Protein AF-A0A1L8D0V8-F1 (afdb_monomer_lite)

Radius of gyration: 15.63 Å; chains: 1; bounding box: 44×24×42 Å

Structure (mmCIF, N/CA/C/O backbone):
data_AF-A0A1L8D0V8-F1
#
_entry.id   AF-A0A1L8D0V8-F1
#
loop_
_atom_site.group_PDB
_atom_site.id
_atom_site.type_symbol
_atom_site.label_atom_id
_atom_site.label_alt_id
_atom_site.label_comp_id
_atom_site.label_asym_id
_atom_site.label_entity_id
_atom_site.label_seq_id
_atom_site.pdbx_PDB_ins_code
_atom_site.Cartn_x
_atom_site.Cartn_y
_atom_site.Cartn_z
_atom_site.occupancy
_atom_site.B_iso_or_equiv
_atom_site.auth_seq_id
_atom_site.auth_comp_id
_atom_site.auth_asym_id
_atom_site.auth_atom_id
_atom_site.pdbx_PDB_model_num
ATOM 1 N N . MET A 1 1 ? -28.155 7.549 2.989 1.00 44.97 1 MET A N 1
ATOM 2 C CA . MET A 1 1 ? -26.739 7.819 2.643 1.00 44.97 1 MET A CA 1
ATOM 3 C C . MET A 1 1 ? -26.173 6.561 2.000 1.00 44.97 1 MET A C 1
ATOM 5 O O . MET A 1 1 ? -26.330 5.502 2.593 1.00 44.97 1 MET A O 1
ATOM 9 N N . ARG A 1 2 ? -25.612 6.633 0.783 1.00 48.50 2 ARG A N 1
ATOM 10 C CA . ARG A 1 2 ? -24.926 5.480 0.170 1.00 48.50 2 ARG A CA 1
ATOM 11 C C . ARG A 1 2 ? -23.644 5.229 0.965 1.00 48.50 2 ARG A C 1
ATOM 13 O O . ARG A 1 2 ? -22.843 6.148 1.099 1.00 48.50 2 ARG A O 1
ATOM 20 N N . LYS A 1 3 ? -23.485 4.034 1.535 1.00 54.06 3 LYS A N 1
ATOM 21 C CA . LYS A 1 3 ? -22.191 3.606 2.071 1.00 54.06 3 LYS A CA 1
ATOM 22 C C . LYS A 1 3 ? -21.295 3.338 0.866 1.00 54.06 3 LYS A C 1
ATOM 24 O O . LYS A 1 3 ? -21.609 2.475 0.053 1.00 54.06 3 LYS A O 1
ATOM 29 N N . THR A 1 4 ? -20.251 4.139 0.700 1.00 67.06 4 THR A N 1
ATOM 30 C CA . THR A 1 4 ? -19.184 3.821 -0.246 1.00 67.06 4 THR A CA 1
ATOM 31 C C . THR A 1 4 ? -18.316 2.779 0.437 1.00 67.06 4 THR A C 1
ATOM 33 O O . THR A 1 4 ? -17.698 3.071 1.459 1.00 67.06 4 THR A O 1
ATOM 36 N N . HIS A 1 5 ? -18.360 1.556 -0.075 1.00 72.25 5 HIS A N 1
ATOM 37 C CA . HIS A 1 5 ? -17.522 0.460 0.384 1.00 72.25 5 HIS A CA 1
ATOM 38 C C . HIS A 1 5 ? -16.172 0.575 -0.329 1.00 72.25 5 HIS A C 1
ATOM 40 O O . HIS A 1 5 ? -16.146 0.693 -1.555 1.00 72.25 5 HIS A O 1
ATOM 46 N N . TYR A 1 6 ? -15.078 0.592 0.431 1.00 84.00 6 TYR A N 1
ATOM 47 C CA . TYR A 1 6 ? -13.722 0.601 -0.112 1.00 84.00 6 TYR A CA 1
ATOM 48 C C . TYR A 1 6 ? -13.110 -0.779 0.074 1.00 84.00 6 TYR A C 1
ATOM 50 O O . TYR A 1 6 ? -13.340 -1.414 1.102 1.00 84.00 6 TYR A O 1
ATOM 58 N N . TYR A 1 7 ? -12.334 -1.241 -0.901 1.00 90.88 7 TYR A N 1
ATOM 59 C CA . TYR A 1 7 ? -11.729 -2.568 -0.876 1.00 90.88 7 TYR A CA 1
ATOM 60 C C . TYR A 1 7 ? -10.216 -2.447 -0.991 1.00 90.88 7 TYR A C 1
ATOM 62 O O . TYR A 1 7 ? -9.705 -1.630 -1.744 1.00 90.88 7 TYR A O 1
ATOM 70 N N . CYS A 1 8 ? -9.497 -3.267 -0.231 1.00 92.31 8 CYS A N 1
ATOM 71 C CA . CYS A 1 8 ? -8.050 -3.386 -0.375 1.00 92.31 8 CYS A CA 1
ATOM 72 C C . CYS A 1 8 ? -7.708 -4.208 -1.624 1.00 92.31 8 CYS A C 1
ATOM 74 O O . CYS A 1 8 ? -8.124 -5.364 -1.715 1.00 92.31 8 CYS A O 1
ATOM 76 N N . ASP A 1 9 ? -6.865 -3.684 -2.512 1.00 93.06 9 ASP A N 1
ATOM 77 C CA . ASP A 1 9 ? -6.451 -4.364 -3.750 1.00 93.06 9 ASP A CA 1
ATOM 78 C C . ASP A 1 9 ? -5.676 -5.667 -3.498 1.00 93.06 9 ASP A C 1
ATOM 80 O O . ASP A 1 9 ? -5.630 -6.550 -4.353 1.00 93.06 9 ASP A O 1
ATOM 84 N N . ARG A 1 10 ? -5.064 -5.816 -2.314 1.00 91.88 10 ARG A N 1
ATOM 85 C CA . ARG A 1 10 ? -4.270 -7.003 -1.956 1.00 91.88 10 ARG A CA 1
ATOM 86 C C . ARG A 1 10 ? -5.094 -8.112 -1.309 1.00 91.88 10 ARG A C 1
ATOM 88 O O . ARG A 1 10 ? -4.943 -9.272 -1.678 1.00 91.88 10 ARG A O 1
ATOM 95 N N . CYS A 1 11 ? -5.895 -7.790 -0.293 1.00 93.38 11 CYS A N 1
ATOM 96 C CA . CYS A 1 11 ? -6.620 -8.797 0.496 1.00 93.38 11 CYS A CA 1
ATOM 97 C C . CYS A 1 11 ? -8.126 -8.834 0.222 1.00 93.38 11 CYS A C 1
ATOM 99 O O . CYS A 1 11 ? -8.817 -9.663 0.811 1.00 93.38 11 CYS A O 1
ATOM 101 N N . LEU A 1 12 ? -8.629 -7.940 -0.638 1.00 93.06 12 LEU A N 1
ATOM 102 C CA . LEU A 1 12 ? -10.033 -7.815 -1.048 1.00 93.06 12 LEU A CA 1
ATOM 103 C C . LEU A 1 12 ? -11.019 -7.592 0.110 1.00 93.06 12 LEU A C 1
ATOM 105 O O . LEU A 1 12 ? -12.231 -7.688 -0.073 1.00 93.06 12 LEU A O 1
ATOM 109 N N . LYS A 1 13 ? -10.516 -7.280 1.311 1.00 90.81 13 LYS A N 1
ATOM 110 C CA . LYS A 1 13 ? -11.350 -6.948 2.465 1.00 90.81 13 LYS A CA 1
ATOM 111 C C . LYS A 1 13 ? -11.956 -5.566 2.283 1.00 90.81 13 LYS A C 1
ATOM 113 O O . LYS A 1 13 ? -11.272 -4.634 1.858 1.00 90.81 13 LYS A O 1
ATOM 118 N N . GLU A 1 14 ? -13.219 -5.455 2.667 1.00 90.81 14 GLU A N 1
ATOM 119 C CA . GLU A 1 14 ? -13.888 -4.172 2.817 1.00 90.81 14 GLU A CA 1
ATOM 120 C C . GLU A 1 14 ? -13.289 -3.409 4.003 1.00 90.81 14 GLU A C 1
ATOM 122 O O . GLU A 1 14 ? -13.082 -3.978 5.080 1.00 90.81 14 GLU A O 1
ATOM 127 N N . VAL A 1 15 ? -13.002 -2.126 3.807 1.00 86.69 15 VAL A N 1
ATOM 128 C CA . VAL A 1 15 ? -12.415 -1.249 4.817 1.00 86.69 15 VAL A CA 1
ATOM 129 C C . VAL A 1 15 ? -13.074 0.124 4.815 1.00 86.69 15 VAL A C 1
ATOM 131 O O . VAL A 1 15 ? -13.599 0.600 3.809 1.00 86.69 15 VAL A O 1
ATOM 134 N N . ASP A 1 16 ? -13.013 0.793 5.964 1.00 83.81 16 ASP A N 1
ATOM 135 C CA . ASP A 1 16 ? -13.350 2.209 6.046 1.00 83.81 16 ASP A CA 1
ATOM 136 C C . ASP A 1 16 ? -12.335 3.040 5.255 1.00 83.81 16 ASP A C 1
ATOM 138 O O . ASP A 1 16 ? -11.132 2.798 5.346 1.00 83.81 16 ASP A O 1
ATOM 142 N N . ASN A 1 17 ? -12.799 4.095 4.575 1.00 78.81 17 ASN A N 1
ATOM 143 C CA . ASN A 1 17 ? -11.945 5.007 3.798 1.00 78.81 17 ASN A CA 1
ATOM 144 C C . ASN A 1 17 ? -10.718 5.516 4.582 1.00 78.81 17 ASN A C 1
ATOM 146 O O . ASN A 1 17 ? -9.632 5.669 4.043 1.00 78.81 17 ASN A O 1
ATOM 150 N N . LYS A 1 18 ? -10.876 5.759 5.892 1.00 81.50 18 LYS A N 1
ATOM 151 C CA . LYS A 1 18 ? -9.795 6.253 6.768 1.00 81.50 18 LYS A CA 1
ATOM 152 C C . LYS A 1 18 ? -8.661 5.243 6.984 1.00 81.50 18 LYS A C 1
ATOM 154 O O . LYS A 1 18 ? -7.608 5.630 7.472 1.00 81.50 18 LYS A O 1
ATOM 159 N N . ASN A 1 19 ? -8.896 3.974 6.659 1.00 84.12 19 ASN A N 1
ATOM 160 C CA . ASN A 1 19 ? -7.953 2.870 6.808 1.00 84.12 19 ASN A CA 1
ATOM 161 C C . ASN A 1 19 ? -7.470 2.340 5.448 1.00 84.12 19 ASN A C 1
ATOM 163 O O . ASN A 1 19 ? -6.896 1.250 5.391 1.00 84.12 19 ASN A O 1
ATOM 167 N N . LEU A 1 20 ? -7.717 3.088 4.369 1.00 89.69 20 LEU A N 1
ATOM 168 C CA . LEU A 1 20 ? -7.257 2.789 3.021 1.00 89.69 20 LEU A CA 1
ATOM 169 C C . LEU A 1 20 ? -6.243 3.847 2.583 1.00 89.69 20 LEU A C 1
ATOM 171 O O . LEU A 1 20 ? -6.445 5.045 2.774 1.00 89.69 20 LEU A O 1
ATOM 175 N N . TYR A 1 21 ? -5.144 3.391 2.002 1.00 89.44 21 TYR A N 1
ATOM 176 C CA . TYR A 1 21 ? -4.021 4.226 1.610 1.00 89.44 21 TYR A CA 1
ATOM 177 C C . TYR A 1 21 ? -3.702 3.978 0.142 1.00 89.44 21 TYR A C 1
ATOM 179 O 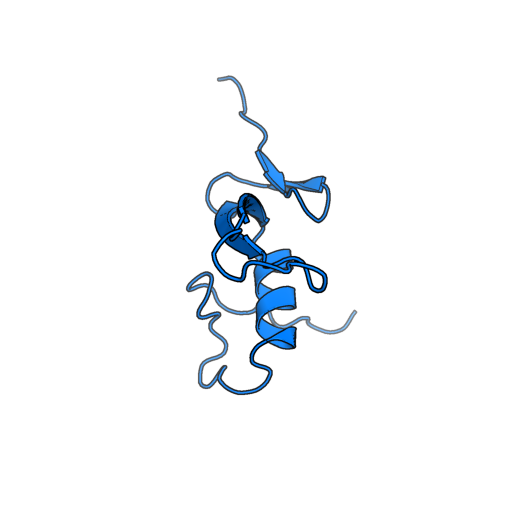O . TYR A 1 21 ? -3.525 2.833 -0.274 1.00 89.44 21 TYR A O 1
ATOM 187 N N . LEU A 1 22 ? -3.580 5.056 -0.630 1.00 91.06 22 LEU A N 1
ATOM 188 C CA . LEU A 1 22 ? -3.107 4.991 -2.006 1.00 91.06 22 LEU A CA 1
ATOM 189 C C . LEU A 1 22 ? -1.578 4.892 -2.018 1.00 91.06 22 LEU A C 1
ATOM 191 O O . LEU A 1 22 ? -0.879 5.796 -1.558 1.00 91.06 22 LEU A O 1
ATOM 195 N N . VAL A 1 23 ? -1.057 3.805 -2.573 1.00 89.81 23 VAL A N 1
ATOM 196 C CA . VAL A 1 23 ? 0.373 3.511 -2.665 1.00 89.81 23 VAL A CA 1
ATOM 197 C C . VAL A 1 23 ? 0.794 3.558 -4.124 1.00 89.81 23 VAL A C 1
ATOM 199 O O . VAL A 1 23 ? 0.165 2.950 -4.986 1.00 89.81 23 VAL A O 1
ATOM 202 N N . THR A 1 24 ? 1.887 4.26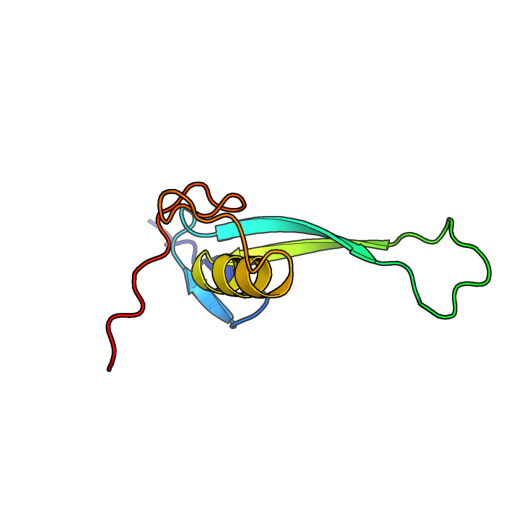6 -4.406 1.00 89.69 24 THR A N 1
ATOM 203 C CA . THR A 1 24 ? 2.519 4.250 -5.731 1.00 89.69 24 THR A CA 1
ATOM 204 C C . THR A 1 24 ? 3.718 3.313 -5.706 1.00 89.69 24 THR A C 1
ATOM 206 O O . THR A 1 24 ? 4.680 3.546 -4.976 1.00 89.69 24 THR A O 1
ATOM 209 N N . ILE A 1 25 ? 3.661 2.259 -6.515 1.00 85.81 25 ILE A N 1
ATOM 210 C CA . ILE A 1 25 ? 4.724 1.270 -6.676 1.00 85.81 25 ILE A CA 1
ATOM 211 C C . ILE A 1 25 ? 5.458 1.561 -7.983 1.00 85.81 25 ILE A C 1
ATOM 213 O O . ILE A 1 25 ? 4.853 1.607 -9.056 1.00 85.81 25 ILE A O 1
ATOM 217 N N . TYR A 1 26 ? 6.776 1.718 -7.888 1.00 85.44 26 TYR A N 1
ATOM 218 C CA . TYR A 1 26 ? 7.663 1.806 -9.042 1.00 85.44 26 TYR A CA 1
ATOM 219 C C . TYR A 1 26 ? 8.183 0.408 -9.355 1.00 85.44 26 TYR A C 1
ATOM 221 O O . TYR A 1 26 ? 9.020 -0.125 -8.629 1.00 85.44 26 TYR A O 1
ATOM 229 N N . SER A 1 27 ? 7.669 -0.198 -10.423 1.00 80.19 27 SER A N 1
ATOM 230 C CA . SER A 1 27 ? 8.150 -1.498 -10.892 1.00 80.19 27 SER A CA 1
ATOM 231 C C . SER A 1 27 ? 9.125 -1.321 -12.051 1.00 80.19 27 SER A C 1
ATOM 233 O O . SER A 1 27 ? 8.881 -0.545 -12.980 1.00 80.19 27 SER A O 1
ATOM 235 N N . VAL A 1 28 ? 10.239 -2.046 -11.982 1.00 80.38 28 VAL A N 1
ATOM 236 C CA . VAL A 1 28 ? 11.218 -2.173 -13.063 1.00 80.38 28 VAL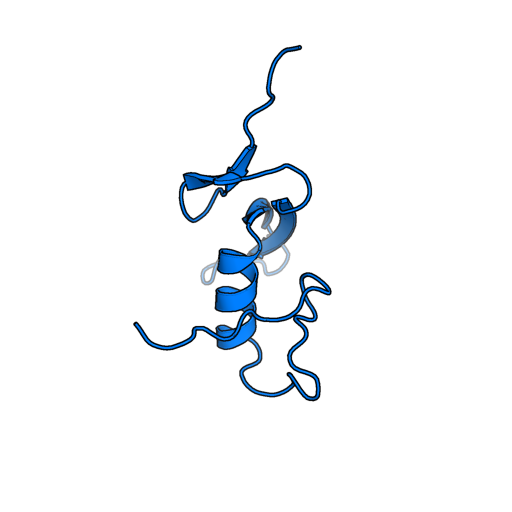 A CA 1
ATOM 237 C C . VAL A 1 28 ? 11.215 -3.645 -13.467 1.00 80.38 28 VAL A C 1
ATOM 239 O O . VAL A 1 28 ? 11.556 -4.481 -12.628 1.00 80.38 28 VAL A O 1
ATOM 242 N N . PRO A 1 29 ? 10.786 -3.994 -14.692 1.00 76.88 29 PRO A N 1
ATOM 243 C CA . PRO A 1 29 ? 10.862 -5.371 -15.164 1.00 76.88 29 PRO A CA 1
ATOM 244 C C . PRO A 1 29 ? 12.311 -5.863 -15.103 1.00 76.88 29 PRO A C 1
ATOM 246 O O . PRO A 1 29 ? 13.229 -5.142 -15.493 1.00 76.88 29 PRO A O 1
ATOM 249 N N . THR A 1 30 ? 12.533 -7.074 -14.595 1.00 72.00 30 THR A N 1
ATOM 250 C CA . THR A 1 30 ? 13.885 -7.638 -14.430 1.00 72.00 30 THR A CA 1
ATOM 251 C C . THR A 1 30 ? 14.576 -7.927 -15.764 1.00 72.00 30 THR A C 1
ATOM 253 O O . THR A 1 30 ? 15.797 -8.026 -15.815 1.00 72.00 30 THR A O 1
ATOM 256 N N . ASP A 1 31 ? 13.799 -8.040 -16.837 1.00 73.25 31 ASP A N 1
ATOM 257 C CA . ASP A 1 31 ? 14.216 -8.234 -18.224 1.00 73.25 31 ASP A CA 1
ATOM 258 C C . ASP A 1 31 ? 14.289 -6.920 -19.025 1.00 73.25 31 ASP A C 1
ATOM 260 O O . ASP A 1 31 ? 14.528 -6.937 -20.235 1.00 73.25 31 ASP A O 1
ATOM 264 N N . ALA A 1 32 ? 14.085 -5.767 -18.378 1.00 64.56 32 ALA A N 1
ATOM 265 C CA . ALA A 1 32 ? 14.096 -4.486 -19.063 1.00 64.56 32 ALA A CA 1
ATOM 266 C C . ALA A 1 32 ? 15.503 -4.157 -19.589 1.00 64.56 32 ALA A C 1
ATOM 268 O O . ALA A 1 32 ? 16.388 -3.736 -18.848 1.00 64.56 32 ALA A O 1
ATOM 269 N N . VAL A 1 33 ? 15.671 -4.266 -20.910 1.00 65.56 33 VAL A N 1
ATOM 270 C CA . VAL A 1 33 ? 16.856 -3.790 -21.652 1.00 65.56 33 VAL A CA 1
ATOM 271 C C . VAL A 1 33 ? 17.065 -2.277 -21.468 1.00 65.56 33 VAL A C 1
ATOM 273 O O . VAL A 1 33 ? 18.183 -1.783 -21.588 1.00 65.56 33 VAL A O 1
ATOM 276 N N . TYR A 1 34 ? 15.999 -1.547 -21.119 1.00 62.00 34 TYR A N 1
ATOM 277 C CA . TYR A 1 34 ? 16.019 -0.114 -20.841 1.00 62.00 34 TYR A CA 1
ATOM 278 C C . TYR A 1 34 ? 15.529 0.165 -19.408 1.00 62.00 34 TYR A C 1
ATOM 280 O O . TYR A 1 34 ? 14.325 0.065 -19.154 1.00 62.00 34 TYR A O 1
ATOM 288 N N . PRO A 1 35 ? 16.418 0.549 -18.472 1.00 61.78 35 PRO A N 1
ATOM 289 C CA . PRO A 1 35 ? 16.063 0.826 -17.073 1.00 61.78 35 PRO A CA 1
ATOM 290 C C . PRO A 1 35 ? 15.117 2.029 -16.880 1.00 61.78 35 PRO A C 1
ATOM 292 O O . PRO A 1 35 ? 14.596 2.237 -15.782 1.00 61.78 35 PRO A O 1
ATOM 295 N N . ASP A 1 36 ? 14.843 2.785 -17.945 1.00 66.81 36 ASP A N 1
ATOM 296 C CA . ASP A 1 36 ? 13.904 3.911 -17.948 1.00 66.81 36 ASP A CA 1
ATOM 297 C C . ASP A 1 36 ? 12.433 3.490 -18.123 1.00 66.81 36 ASP A C 1
ATOM 299 O O . ASP A 1 36 ? 11.535 4.304 -17.911 1.00 66.81 36 ASP A O 1
ATOM 303 N N . ASN A 1 37 ? 12.150 2.212 -18.414 1.00 69.75 37 ASN A N 1
ATOM 304 C CA . ASN A 1 37 ? 10.787 1.663 -18.502 1.00 69.75 37 ASN A CA 1
ATOM 305 C C . ASN A 1 37 ? 10.160 1.392 -17.120 1.00 69.75 37 ASN A C 1
ATOM 307 O O . ASN A 1 37 ? 9.572 0.337 -16.862 1.00 69.75 37 ASN A O 1
ATOM 311 N N . LYS A 1 38 ? 10.274 2.362 -16.211 1.00 75.94 38 LYS A N 1
ATOM 312 C CA . LYS A 1 38 ? 9.614 2.318 -14.905 1.00 75.94 38 LYS A CA 1
ATOM 313 C C . LYS A 1 38 ? 8.107 2.382 -15.122 1.00 75.94 38 LYS A C 1
ATOM 315 O O . LYS A 1 38 ? 7.600 3.326 -15.726 1.00 75.94 38 LYS A O 1
ATOM 320 N N . ARG A 1 39 ? 7.380 1.386 -14.619 1.00 78.62 39 ARG A N 1
ATOM 321 C CA . ARG A 1 39 ? 5.917 1.436 -14.574 1.00 78.62 39 ARG A CA 1
ATOM 322 C C . ARG A 1 39 ? 5.484 1.881 -13.192 1.00 78.62 39 ARG A C 1
ATOM 324 O O . ARG A 1 39 ? 5.834 1.242 -12.198 1.00 78.62 39 ARG A O 1
ATOM 331 N N . ASN A 1 40 ? 4.695 2.946 -13.168 1.00 86.44 40 ASN A N 1
ATOM 332 C CA . ASN A 1 40 ? 4.040 3.427 -11.964 1.00 86.44 40 ASN A CA 1
ATOM 333 C C . ASN A 1 40 ? 2.703 2.704 -11.846 1.00 86.44 40 ASN A C 1
ATOM 335 O O . ASN A 1 40 ? 1.849 2.833 -12.723 1.00 86.44 40 ASN A O 1
ATOM 339 N N . VAL A 1 41 ? 2.534 1.945 -10.772 1.00 85.44 41 VAL A N 1
ATOM 340 C CA . VAL A 1 41 ? 1.275 1.276 -10.453 1.00 85.44 41 VAL A CA 1
ATOM 341 C C . VAL A 1 41 ? 0.725 1.922 -9.193 1.00 85.44 41 VAL A C 1
ATOM 343 O O . VAL A 1 41 ? 1.431 2.023 -8.191 1.00 85.44 41 VAL A O 1
ATOM 346 N N . GLN A 1 42 ? -0.515 2.392 -9.255 1.00 89.94 42 GLN A N 1
ATOM 347 C CA . GLN A 1 42 ? -1.242 2.871 -8.086 1.00 89.94 42 GLN A CA 1
ATOM 348 C C . GLN A 1 42 ? -2.108 1.733 -7.555 1.00 89.94 42 GLN A C 1
ATOM 350 O O . GLN A 1 42 ? -2.811 1.097 -8.335 1.00 89.94 42 GLN A O 1
ATOM 355 N N . VAL A 1 43 ? -2.022 1.472 -6.254 1.00 91.25 43 VAL A N 1
ATOM 356 C CA . VAL A 1 43 ? -2.820 0.452 -5.563 1.00 91.25 43 VAL A CA 1
ATOM 357 C C . VAL A 1 43 ? -3.357 1.012 -4.254 1.00 91.25 43 VAL A C 1
ATOM 359 O O . VAL A 1 43 ? -2.670 1.769 -3.567 1.00 91.25 43 VAL A O 1
ATOM 362 N N . GLU A 1 44 ? -4.571 0.631 -3.891 1.00 92.75 44 GLU A N 1
ATOM 363 C CA . GLU A 1 44 ? -5.207 0.989 -2.631 1.00 92.75 44 GLU A CA 1
ATOM 364 C C . GLU A 1 44 ? -5.040 -0.155 -1.627 1.00 92.75 44 GLU A C 1
ATOM 366 O O . GLU A 1 44 ? -5.549 -1.262 -1.807 1.00 92.75 44 GLU A O 1
ATOM 371 N N . LEU A 1 45 ? -4.302 0.091 -0.545 1.00 92.56 45 LEU A N 1
ATOM 372 C CA . LEU A 1 45 ? -3.996 -0.920 0.465 1.00 92.56 45 LEU A CA 1
ATOM 373 C C . LEU A 1 45 ? -4.588 -0.554 1.820 1.00 92.56 45 LEU A C 1
ATOM 375 O O . LEU A 1 45 ? -4.552 0.599 2.250 1.00 92.56 45 LEU A O 1
ATOM 379 N N . CYS A 1 46 ? -5.097 -1.563 2.526 1.00 92.50 46 CYS A N 1
ATOM 380 C CA . CYS A 1 46 ? -5.491 -1.401 3.917 1.00 92.50 46 CYS A CA 1
ATOM 381 C C . CYS A 1 46 ? -4.279 -1.362 4.856 1.00 92.50 46 CYS A C 1
ATOM 383 O O . CYS A 1 46 ? -3.197 -1.859 4.531 1.00 92.50 46 CYS A O 1
ATOM 385 N N . VAL A 1 47 ? -4.501 -0.822 6.057 1.00 89.38 47 VAL A N 1
ATOM 386 C CA . VAL A 1 47 ? -3.504 -0.722 7.137 1.00 89.38 47 VAL A CA 1
ATOM 387 C C . VAL A 1 47 ? -2.784 -2.047 7.399 1.00 89.38 47 VAL A C 1
ATOM 389 O O . VAL A 1 47 ? -1.558 -2.079 7.369 1.00 89.38 47 VAL A O 1
ATOM 392 N N . ASP A 1 48 ? -3.525 -3.143 7.585 1.00 88.62 48 ASP A N 1
ATOM 393 C CA . ASP A 1 48 ? -2.934 -4.451 7.902 1.00 88.62 48 ASP A CA 1
ATOM 394 C C . ASP A 1 48 ? -1.979 -4.925 6.793 1.00 88.62 48 ASP A C 1
ATOM 396 O O . ASP A 1 48 ? -0.877 -5.407 7.056 1.00 88.62 48 ASP A O 1
ATOM 400 N N . CYS A 1 49 ? -2.374 -4.746 5.527 1.00 90.69 49 CYS A N 1
ATOM 401 C CA . CYS A 1 49 ? -1.543 -5.116 4.386 1.00 90.69 49 CYS A CA 1
ATOM 402 C C . CYS A 1 49 ? -0.282 -4.258 4.279 1.00 90.69 49 CYS A C 1
ATOM 404 O O . CYS A 1 49 ? 0.755 -4.776 3.863 1.00 90.69 49 CYS A O 1
ATOM 406 N N . LEU A 1 50 ? -0.368 -2.976 4.636 1.00 89.38 50 LEU A N 1
ATOM 407 C CA . LEU A 1 50 ? 0.781 -2.077 4.686 1.00 89.38 50 LEU A CA 1
ATOM 408 C C . LEU A 1 50 ? 1.745 -2.437 5.814 1.00 89.38 50 LEU A C 1
ATOM 410 O O . LEU A 1 50 ? 2.949 -2.440 5.585 1.00 89.38 50 LEU A O 1
ATOM 414 N N . HIS A 1 51 ? 1.237 -2.793 6.995 1.00 86.81 51 HIS A N 1
ATOM 415 C CA . HIS A 1 51 ? 2.066 -3.248 8.116 1.00 86.81 51 HIS A CA 1
ATOM 416 C C . HIS A 1 51 ? 2.845 -4.520 7.767 1.00 86.81 51 HIS A C 1
ATOM 418 O O . HIS A 1 51 ? 4.027 -4.622 8.077 1.00 86.81 51 HIS A O 1
ATOM 424 N N . GLU A 1 52 ? 2.222 -5.468 7.061 1.00 86.88 52 GLU A N 1
ATOM 425 C CA . GLU A 1 52 ? 2.920 -6.663 6.571 1.00 86.88 52 GLU A CA 1
ATOM 426 C C . GLU A 1 52 ? 4.016 -6.337 5.548 1.00 86.88 52 GLU A C 1
ATOM 428 O O . GLU A 1 52 ? 5.093 -6.926 5.599 1.00 86.88 52 GLU A O 1
ATOM 433 N N . ILE A 1 53 ? 3.762 -5.401 4.628 1.00 86.94 53 ILE A N 1
ATOM 434 C CA . ILE A 1 53 ? 4.770 -4.945 3.658 1.00 86.94 53 ILE A CA 1
ATOM 435 C C . ILE A 1 53 ? 5.934 -4.263 4.382 1.00 86.94 53 ILE A C 1
ATOM 437 O O . ILE A 1 53 ? 7.095 -4.532 4.076 1.00 86.94 53 ILE A O 1
ATOM 441 N N . GLU A 1 54 ? 5.635 -3.407 5.358 1.00 82.75 54 GLU A N 1
ATOM 442 C CA . GLU A 1 54 ? 6.642 -2.722 6.164 1.00 82.75 54 GLU A CA 1
ATOM 443 C C . GLU A 1 54 ? 7.543 -3.715 6.906 1.00 82.75 54 GLU A C 1
ATOM 445 O O . GLU A 1 54 ? 8.764 -3.590 6.833 1.00 82.75 54 GLU A O 1
ATOM 450 N N . ALA A 1 55 ? 6.958 -4.757 7.506 1.00 80.50 55 ALA A N 1
ATOM 451 C CA . ALA A 1 55 ? 7.700 -5.811 8.196 1.00 80.50 55 ALA A CA 1
ATOM 452 C C . ALA A 1 55 ? 8.662 -6.590 7.275 1.00 80.50 55 ALA A C 1
ATOM 454 O O . ALA A 1 55 ? 9.698 -7.068 7.736 1.00 80.50 55 ALA A O 1
ATOM 455 N N . ILE A 1 56 ? 8.346 -6.713 5.979 1.00 82.62 56 ILE A N 1
ATOM 456 C CA . ILE A 1 56 ? 9.208 -7.377 4.986 1.00 82.62 56 ILE A CA 1
ATOM 457 C C . ILE A 1 56 ? 10.362 -6.462 4.552 1.00 82.62 56 ILE A C 1
ATOM 459 O O . ILE A 1 56 ? 11.491 -6.925 4.397 1.00 82.62 56 ILE A O 1
ATOM 463 N N . ILE A 1 57 ? 10.087 -5.173 4.327 1.00 79.50 57 ILE A N 1
ATOM 464 C CA . ILE A 1 57 ? 11.058 -4.225 3.754 1.00 79.50 57 ILE A CA 1
ATOM 465 C C . ILE A 1 57 ? 12.009 -3.670 4.825 1.00 79.50 57 ILE A C 1
ATOM 467 O O . ILE A 1 57 ? 13.192 -3.465 4.554 1.00 79.50 57 ILE A O 1
ATOM 471 N N . GLN A 1 58 ? 11.511 -3.419 6.035 1.00 70.25 58 GLN A N 1
ATOM 472 C CA . GLN A 1 58 ? 12.284 -2.903 7.166 1.00 70.25 58 GLN A CA 1
ATOM 473 C C . GLN A 1 58 ? 11.889 -3.636 8.456 1.00 70.25 58 GLN A C 1
ATOM 475 O O . GLN A 1 58 ? 11.143 -3.095 9.269 1.00 70.25 58 GLN A O 1
ATOM 480 N N . PRO A 1 59 ? 12.431 -4.843 8.708 1.00 60.16 59 PRO A N 1
ATOM 481 C CA . PRO A 1 59 ? 12.163 -5.574 9.950 1.00 60.16 59 PRO A CA 1
ATOM 482 C C . PRO A 1 59 ? 12.666 -4.843 11.209 1.00 60.16 59 PRO A C 1
ATOM 484 O O . PRO A 1 59 ? 12.231 -5.143 12.318 1.00 60.16 59 PRO A O 1
ATOM 487 N N . ALA A 1 60 ? 13.577 -3.878 11.055 1.00 53.31 60 ALA A N 1
ATOM 488 C CA . ALA A 1 60 ? 14.157 -3.102 12.141 1.00 53.31 60 ALA A CA 1
ATOM 489 C C . ALA A 1 60 ? 13.862 -1.613 11.929 1.00 53.31 60 ALA A C 1
ATOM 491 O O . ALA A 1 60 ? 14.494 -1.014 11.065 1.00 53.31 60 ALA A O 1
ATOM 492 N N . LEU A 1 61 ? 12.899 -1.053 12.681 1.00 54.62 61 LEU A N 1
ATOM 493 C CA . LEU A 1 61 ? 12.810 0.356 13.147 1.00 54.62 61 LEU A CA 1
ATOM 494 C C . LEU A 1 61 ? 11.400 0.716 13.673 1.00 54.62 61 LEU A C 1
ATOM 496 O O . LEU A 1 61 ? 10.882 1.803 13.420 1.00 54.62 61 LEU A O 1
ATOM 500 N N . HIS A 1 62 ? 10.770 -0.163 14.454 1.00 61.50 62 HIS A N 1
ATOM 501 C CA . HIS A 1 62 ? 9.579 0.204 15.229 1.00 61.50 62 HIS A CA 1
ATOM 502 C C . HIS A 1 62 ? 9.972 0.557 16.664 1.00 61.50 62 HIS A C 1
ATOM 504 O O . HIS A 1 62 ? 9.495 -0.072 17.600 1.00 61.50 62 HIS A O 1
ATOM 510 N N . GLU A 1 63 ? 10.839 1.558 16.854 1.00 58.31 63 GLU A N 1
ATOM 511 C CA . GLU A 1 63 ? 11.293 1.975 18.198 1.00 58.31 63 GLU A CA 1
ATOM 512 C C . GLU A 1 63 ? 10.119 2.299 19.142 1.00 58.31 63 GLU A C 1
ATOM 514 O O . GLU A 1 63 ? 10.228 2.115 20.349 1.00 58.31 63 GLU A O 1
ATOM 519 N N . ASN A 1 64 ? 8.965 2.686 18.578 1.00 71.38 64 ASN A N 1
ATOM 520 C CA . ASN A 1 64 ? 7.765 3.072 19.324 1.00 71.38 64 ASN A CA 1
ATOM 521 C C . ASN A 1 64 ? 6.504 2.259 18.953 1.00 71.38 64 ASN A C 1
ATOM 523 O O . ASN A 1 64 ? 5.395 2.673 19.294 1.00 71.38 64 ASN A O 1
ATOM 527 N N . GLY A 1 65 ? 6.634 1.157 18.197 1.00 73.31 65 GLY A N 1
ATOM 528 C CA . GLY A 1 65 ? 5.479 0.362 17.742 1.00 73.31 65 GLY A CA 1
ATOM 529 C C . GLY A 1 65 ? 4.559 1.077 16.738 1.00 73.31 65 GLY A C 1
ATOM 530 O O . GLY A 1 65 ? 3.389 0.728 16.613 1.00 73.31 65 GLY A O 1
ATOM 531 N N . ILE A 1 66 ? 5.056 2.104 16.041 1.00 78.12 66 ILE A N 1
ATOM 532 C CA . ILE A 1 66 ? 4.307 2.875 15.035 1.00 78.12 66 ILE A CA 1
ATOM 533 C C . ILE A 1 66 ? 4.835 2.532 13.638 1.00 78.12 66 ILE A C 1
ATOM 535 O O . ILE A 1 66 ? 6.046 2.489 13.412 1.00 78.12 66 ILE A O 1
ATOM 539 N N . SER A 1 67 ? 3.916 2.300 12.706 1.00 78.56 67 SER A N 1
ATOM 540 C CA . SER A 1 67 ? 4.194 2.117 11.283 1.00 78.56 67 SER A CA 1
ATOM 541 C C . SER A 1 67 ? 4.577 3.449 10.641 1.00 78.56 67 SER A C 1
ATOM 543 O O . SER A 1 67 ? 3.842 4.433 10.737 1.00 78.56 67 SER A O 1
ATOM 545 N N . ARG A 1 68 ? 5.706 3.482 9.933 1.00 80.06 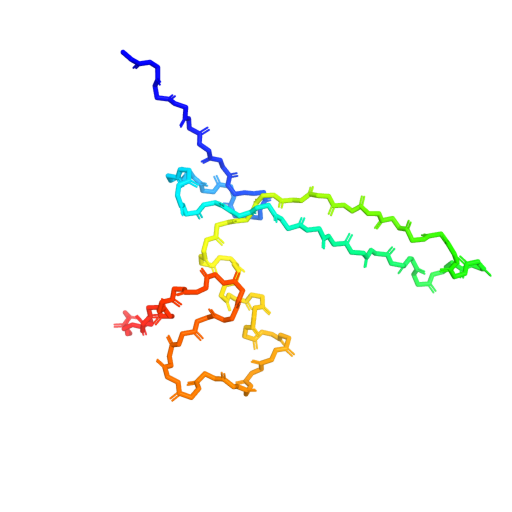68 ARG A N 1
ATOM 546 C CA . ARG A 1 68 ? 6.166 4.639 9.153 1.00 80.06 68 ARG A CA 1
ATOM 547 C C . ARG A 1 68 ? 5.330 4.845 7.894 1.00 80.06 68 ARG A C 1
ATOM 549 O O . ARG A 1 68 ? 5.242 5.973 7.421 1.00 80.06 68 ARG A O 1
ATOM 556 N N . LEU A 1 69 ? 4.722 3.780 7.362 1.00 81.06 69 LEU A N 1
ATOM 557 C CA . LEU A 1 69 ? 3.881 3.849 6.161 1.00 81.06 69 LEU A CA 1
ATOM 558 C C . LEU A 1 69 ? 2.490 4.420 6.448 1.00 81.06 69 LEU A C 1
ATOM 560 O O . LEU A 1 69 ? 1.925 5.109 5.605 1.00 81.06 69 LEU A O 1
ATOM 564 N N . THR A 1 70 ? 1.935 4.139 7.629 1.00 80.38 70 THR A N 1
ATOM 565 C CA . THR A 1 70 ? 0.553 4.524 7.973 1.00 80.38 70 THR A CA 1
ATOM 566 C C . THR A 1 70 ? 0.463 5.591 9.062 1.00 80.38 70 THR A C 1
ATOM 568 O O . THR A 1 70 ? -0.573 6.243 9.185 1.00 80.38 70 THR A O 1
ATOM 571 N N . GLY A 1 71 ? 1.514 5.770 9.870 1.00 79.56 71 GLY A N 1
ATOM 572 C CA . GLY A 1 71 ? 1.490 6.590 11.087 1.00 79.56 71 GLY A CA 1
ATOM 573 C C . GLY A 1 71 ? 0.670 5.975 12.229 1.00 79.56 71 GLY A C 1
ATOM 574 O O . GLY A 1 71 ? 0.500 6.603 13.273 1.00 79.56 71 GLY A O 1
ATOM 575 N N . LEU A 1 72 ? 0.148 4.759 12.045 1.00 81.31 72 LEU A N 1
ATOM 576 C CA . LEU A 1 72 ? -0.681 4.060 13.022 1.00 81.31 72 LEU A CA 1
ATOM 577 C C . LEU A 1 72 ? 0.160 3.103 13.860 1.00 81.31 72 LEU A C 1
ATOM 579 O O . LEU A 1 72 ? 1.183 2.591 13.403 1.00 81.31 72 LEU A O 1
ATOM 583 N N . ARG A 1 73 ? -0.295 2.826 15.087 1.00 77.88 73 ARG A N 1
ATOM 584 C CA . ARG A 1 73 ? 0.297 1.754 15.889 1.00 77.88 73 ARG A CA 1
ATOM 585 C C . ARG A 1 73 ? 0.149 0.436 15.141 1.00 77.88 73 ARG A C 1
ATOM 587 O O . ARG A 1 73 ? -0.947 0.109 14.680 1.00 77.88 73 ARG A O 1
ATOM 594 N N . LEU A 1 74 ? 1.244 -0.308 15.048 1.00 68.25 74 LEU A N 1
ATOM 595 C CA . LEU A 1 74 ? 1.188 -1.726 14.750 1.00 68.25 74 LEU A CA 1
ATOM 596 C C . LEU A 1 74 ? 0.358 -2.322 15.877 1.00 68.25 74 LEU A C 1
ATOM 598 O O . LEU A 1 74 ? 0.757 -2.247 17.037 1.00 68.25 74 LEU A O 1
ATOM 602 N N . LYS A 1 75 ? -0.850 -2.794 15.578 1.00 60.69 75 LYS A N 1
ATOM 603 C CA . LYS A 1 75 ? -1.582 -3.550 16.587 1.00 60.69 75 LYS A CA 1
ATOM 604 C C . LYS A 1 75 ? -0.691 -4.729 16.930 1.00 60.69 75 LYS A C 1
ATOM 606 O O . LYS A 1 75 ? -0.279 -5.450 16.018 1.00 60.69 75 LYS A O 1
ATOM 611 N N . ASP A 1 76 ? -0.388 -4.893 18.212 1.00 48.59 76 ASP A N 1
ATOM 612 C CA . ASP A 1 76 ? 0.130 -6.154 18.704 1.00 48.59 76 ASP A CA 1
ATOM 613 C C . ASP A 1 76 ? -0.794 -7.216 18.109 1.00 48.59 76 ASP A C 1
ATOM 615 O O . ASP A 1 76 ? -2.01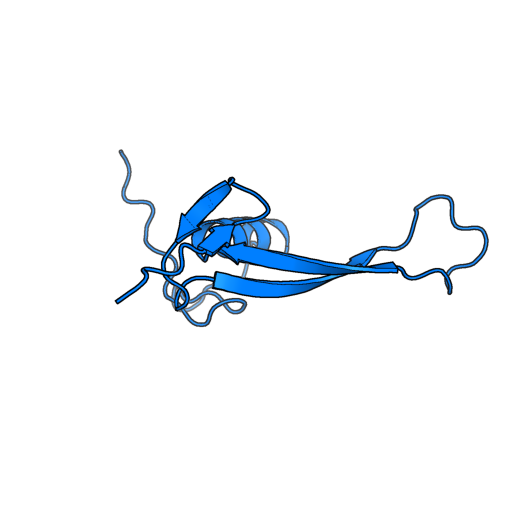2 -7.183 18.316 1.00 48.59 76 ASP A O 1
ATOM 619 N N . LYS A 1 77 ? -0.250 -8.105 17.274 1.00 43.47 77 LYS A N 1
ATOM 620 C CA . LYS A 1 77 ? -0.910 -9.381 17.030 1.00 43.47 77 LYS A CA 1
ATOM 621 C C . LYS A 1 77 ? -0.860 -10.085 18.383 1.00 43.47 77 LYS A C 1
ATOM 623 O O . LYS A 1 77 ? 0.038 -10.886 18.619 1.00 43.47 77 LYS A O 1
ATOM 628 N N . GLU A 1 78 ? -1.741 -9.696 19.308 1.00 32.59 78 GLU A N 1
ATOM 629 C CA . GLU A 1 78 ? -1.997 -10.475 20.504 1.00 32.59 78 GLU A CA 1
ATOM 630 C C . GLU A 1 78 ? -2.349 -11.866 20.002 1.00 32.59 78 GLU A C 1
ATOM 632 O O . GLU A 1 78 ? -3.224 -12.042 19.149 1.00 32.59 78 GLU A O 1
ATOM 637 N N . ALA A 1 79 ? -1.527 -12.808 20.448 1.00 30.80 79 ALA A N 1
ATOM 638 C CA . ALA A 1 79 ? -1.598 -14.205 20.103 1.00 30.80 79 ALA A CA 1
ATOM 639 C C . ALA A 1 79 ? -3.044 -14.698 20.225 1.00 30.80 79 ALA A C 1
ATOM 641 O O . ALA 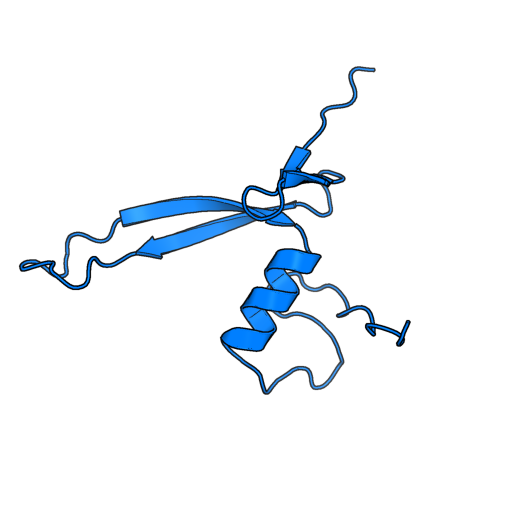A 1 79 ? -3.651 -14.602 21.293 1.00 30.80 79 ALA A O 1
ATOM 642 N N . VAL A 1 80 ? -3.568 -15.229 19.123 1.00 30.89 80 VAL A N 1
ATOM 643 C CA . VAL A 1 80 ? -4.656 -16.207 19.154 1.00 30.89 80 VAL A CA 1
ATOM 644 C C . VAL A 1 80 ? -4.024 -17.567 18.932 1.00 30.89 80 VAL A C 1
ATOM 646 O O . VAL A 1 80 ? -3.231 -17.673 17.966 1.00 30.89 80 VAL A O 1
#

Organism: NCBI:txid661089

pLDDT: mean 76.26, std 15.55, range [30.8, 93.38]

Secondary structure (DSSP, 8-state):
-----EE-TTT--EE-GGGEEEEEEEE--TT-SSTT-PEEEEEEEEHHHHHHHHHHH-SS--TTSB-TTTSSB-------

Sequence (80 aa):
MRKTHYYCDRCLKEVDNKNLYLVTIYSVPTDAVYPDNKRNVQVELCVDCLHEIEAIIQPALHENGISRLTGLRLKDKEAV

Foldseek 3Di:
DDPDWDAFPPPRDTDDPLQKDWDWDFDQPPPDPDRVPTDTDIGIHGPVVLVVVCCVVPVDDPPPQADPVNRHHPPPPPDD